Protein AF-A0AAE0YMW2-F1 (afdb_monomer)

Organism: NCBI:txid231223

Secondary structure (DSSP, 8-state):
-EEEEEETTEEEEEEEE--TT--TTTS--GGGEEEETTTTHHHHTGGGBPPP-SS-EEETTEEEEEEEEB--S-TTS-EEEEEEE-SSPPHHHHTT-B-GGGSSSSSEEEE-SSSS-EE-BTT-SSPBPEEESEEEEE----

Sequence (142 aa):
VYMSWIKDNSEGAYIVFDGAGTDRDSWFSVARILDSTWSPSIVNDAGSLEPPSAYGLCDHNGCRRFDLYGLHSYCSEEWFYSFTMDVHPSWCFDMGYWEPNFVHNFPTFFYSTTNGRTAIGTARIYPLAGKADVLAIWVKFD

Structure (mmCIF, N/CA/C/O backbone):
data_AF-A0AAE0YMW2-F1
#
_entry.id   AF-A0AAE0YMW2-F1
#
loop_
_atom_site.group_PDB
_atom_site.id
_atom_site.type_symbol
_atom_site.label_atom_id
_atom_site.label_alt_id
_atom_site.label_comp_id
_atom_site.label_asym_id
_atom_site.label_entity_id
_atom_site.label_seq_id
_atom_site.pdbx_PDB_ins_code
_atom_site.Cartn_x
_atom_site.Cartn_y
_atom_site.Cartn_z
_atom_site.occupancy
_atom_site.B_iso_or_equiv
_atom_site.auth_seq_id
_atom_site.auth_comp_id
_atom_site.auth_asym_id
_atom_site.auth_atom_id
_atom_site.pdbx_PDB_model_num
ATOM 1 N N . VAL A 1 1 ? -8.211 -1.414 13.881 1.00 93.81 1 VAL A N 1
ATOM 2 C CA . VAL A 1 1 ? -8.260 -2.307 12.699 1.00 93.81 1 VAL A CA 1
ATOM 3 C C . VAL A 1 1 ? -6.841 -2.665 12.317 1.00 93.81 1 VAL A C 1
ATOM 5 O O . VAL A 1 1 ? -6.019 -1.765 12.235 1.00 93.81 1 VAL A O 1
ATOM 8 N N . TYR A 1 2 ? -6.540 -3.949 12.156 1.00 96.06 2 TYR A N 1
ATOM 9 C CA . TYR A 1 2 ? -5.206 -4.431 11.799 1.00 96.06 2 TYR A CA 1
ATOM 10 C C . TYR A 1 2 ? -5.231 -4.950 10.365 1.00 96.06 2 TYR A C 1
ATOM 12 O O . TYR A 1 2 ? -6.088 -5.770 10.043 1.00 96.06 2 TYR A O 1
ATOM 20 N N . MET A 1 3 ? -4.324 -4.478 9.519 1.00 95.44 3 MET A N 1
ATOM 21 C CA . MET A 1 3 ? -4.188 -4.910 8.130 1.00 95.44 3 MET A CA 1
ATOM 22 C C . MET A 1 3 ? -2.791 -5.485 7.908 1.00 95.44 3 MET A C 1
ATOM 24 O O . MET A 1 3 ? -1.820 -4.858 8.319 1.00 95.44 3 MET A O 1
ATOM 28 N N . SER A 1 4 ? -2.695 -6.656 7.276 1.00 97.50 4 SER A N 1
ATOM 29 C CA . SER A 1 4 ? -1.438 -7.394 7.091 1.00 97.50 4 SER A CA 1
ATOM 30 C C . SER A 1 4 ? -1.289 -7.959 5.690 1.00 97.50 4 SER A C 1
ATOM 32 O O . SER A 1 4 ? -2.235 -8.523 5.136 1.00 97.50 4 SER A O 1
ATOM 34 N N . TRP A 1 5 ? -0.070 -7.867 5.170 1.00 97.56 5 TRP A N 1
ATOM 35 C CA . TRP A 1 5 ? 0.374 -8.496 3.935 1.00 97.56 5 TRP A CA 1
ATOM 36 C C . TRP A 1 5 ? 1.252 -9.688 4.283 1.00 97.56 5 TRP A C 1
ATOM 38 O O . TRP A 1 5 ? 2.347 -9.530 4.823 1.00 97.56 5 TRP A O 1
ATOM 48 N N . ILE A 1 6 ? 0.769 -10.887 3.971 1.00 98.25 6 ILE A N 1
ATOM 49 C CA . ILE A 1 6 ? 1.397 -12.148 4.366 1.00 98.25 6 ILE A CA 1
ATOM 50 C C . ILE A 1 6 ? 2.023 -12.796 3.135 1.00 98.25 6 ILE A C 1
ATOM 52 O O . ILE A 1 6 ? 1.352 -13.014 2.123 1.00 98.25 6 ILE A O 1
ATOM 56 N N . LYS A 1 7 ? 3.308 -13.131 3.239 1.00 96.75 7 LYS A N 1
ATOM 57 C CA . LYS A 1 7 ? 4.079 -13.825 2.211 1.00 96.75 7 LYS A CA 1
ATOM 58 C 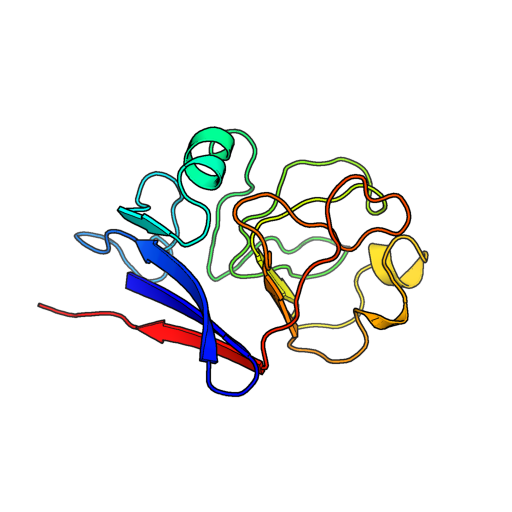C . LYS A 1 7 ? 4.733 -15.062 2.815 1.00 96.75 7 LYS A C 1
ATOM 60 O O . LYS A 1 7 ? 5.381 -14.967 3.853 1.00 96.75 7 LYS A O 1
ATOM 65 N N . ASP A 1 8 ? 4.536 -16.222 2.191 1.00 96.50 8 ASP A N 1
ATOM 66 C CA . ASP A 1 8 ? 5.142 -17.492 2.611 1.00 96.50 8 ASP A CA 1
ATOM 67 C C . ASP A 1 8 ? 4.861 -17.819 4.100 1.00 96.50 8 ASP A C 1
ATOM 69 O O . ASP A 1 8 ? 5.728 -18.274 4.844 1.00 96.50 8 ASP A O 1
ATOM 73 N N . ASN A 1 9 ? 3.616 -17.570 4.535 1.00 96.06 9 ASN A N 1
ATOM 74 C CA . ASN A 1 9 ? 3.117 -17.711 5.916 1.00 96.06 9 ASN A CA 1
ATOM 75 C C . ASN A 1 9 ? 3.781 -16.802 6.967 1.00 96.06 9 ASN A C 1
ATOM 77 O O . ASN A 1 9 ? 3.580 -17.011 8.163 1.00 96.06 9 ASN A O 1
ATOM 81 N N . SER A 1 10 ? 4.531 -15.785 6.545 1.00 97.25 10 SER A N 1
ATOM 82 C CA . SER A 1 10 ? 5.068 -14.746 7.420 1.00 97.25 10 SER A CA 1
ATOM 83 C C . SER A 1 10 ? 4.428 -13.403 7.101 1.00 97.25 10 SER A C 1
ATOM 85 O O . SER A 1 10 ? 4.225 -13.056 5.937 1.00 97.25 10 SER A O 1
ATOM 87 N N . GLU A 1 11 ? 4.136 -12.614 8.130 1.00 97.81 11 GLU A N 1
ATOM 88 C CA . GLU A 1 11 ? 3.773 -11.213 7.943 1.00 97.81 11 GLU A CA 1
ATOM 89 C C . GLU A 1 11 ? 4.970 -10.451 7.361 1.00 97.81 11 GLU A C 1
ATOM 91 O O . GLU A 1 11 ? 6.059 -10.455 7.934 1.00 97.81 11 GLU A O 1
ATOM 96 N N . GLY A 1 12 ? 4.775 -9.855 6.185 1.00 97.12 12 GLY A N 1
ATOM 97 C CA . GLY A 1 12 ? 5.777 -9.054 5.487 1.00 97.12 12 GLY A CA 1
ATOM 98 C C . GLY A 1 12 ? 5.624 -7.556 5.742 1.00 97.12 12 GLY A C 1
ATOM 99 O O . GLY A 1 12 ? 6.623 -6.842 5.756 1.00 97.12 12 GLY A O 1
ATOM 100 N N . ALA A 1 13 ? 4.393 -7.086 5.946 1.00 97.81 13 ALA A N 1
ATOM 101 C CA . ALA A 1 13 ? 4.094 -5.721 6.361 1.00 97.81 13 ALA A CA 1
ATOM 102 C C . ALA A 1 13 ? 2.736 -5.646 7.063 1.00 97.81 13 ALA A C 1
ATOM 104 O O . ALA A 1 13 ? 1.858 -6.475 6.814 1.00 97.81 13 ALA A O 1
ATOM 105 N N . TYR A 1 14 ? 2.552 -4.619 7.889 1.00 97.44 14 TYR A N 1
ATOM 106 C CA . TYR A 1 14 ? 1.302 -4.353 8.587 1.00 97.44 14 TYR A CA 1
ATOM 107 C C . TYR A 1 14 ? 1.019 -2.861 8.765 1.00 97.44 14 TYR A C 1
ATOM 109 O O . TYR A 1 14 ? 1.928 -2.024 8.763 1.00 97.44 14 TYR A O 1
ATOM 117 N N . ILE A 1 15 ? -0.259 -2.554 9.001 1.00 96.00 15 ILE A N 1
ATOM 118 C CA . ILE A 1 15 ? -0.730 -1.279 9.543 1.00 96.00 15 ILE A CA 1
ATOM 119 C C . ILE A 1 15 ? -1.794 -1.524 10.608 1.00 96.00 15 ILE A C 1
ATOM 121 O O . ILE A 1 15 ? -2.726 -2.309 10.424 1.00 96.00 15 ILE A O 1
ATOM 125 N N . VAL A 1 16 ? -1.687 -0.775 11.700 1.00 96.00 16 VAL A N 1
ATOM 126 C CA . VAL A 1 16 ? -2.712 -0.648 12.726 1.00 96.00 16 VAL A CA 1
ATOM 127 C C . VAL A 1 16 ? -3.375 0.713 12.591 1.00 96.00 16 VAL A C 1
ATOM 129 O O . VAL A 1 16 ? -2.735 1.746 12.765 1.00 96.00 16 VAL A O 1
ATOM 132 N N . PHE A 1 17 ? -4.675 0.712 12.331 1.00 94.06 17 PHE A N 1
ATOM 133 C CA . PHE A 1 17 ? -5.515 1.900 12.383 1.00 94.06 17 PHE A CA 1
ATOM 134 C C . PHE A 1 17 ? -6.288 1.934 13.701 1.00 94.06 17 PHE A C 1
ATOM 136 O O . PHE A 1 17 ? -6.797 0.902 14.158 1.00 94.06 17 PHE A O 1
ATOM 143 N N . ASP A 1 18 ? -6.456 3.118 14.279 1.00 94.38 18 ASP A N 1
ATOM 144 C CA . ASP A 1 18 ? -7.520 3.363 15.241 1.00 94.38 18 ASP A CA 1
ATOM 145 C C . ASP A 1 18 ? -8.850 3.066 14.537 1.00 94.38 18 ASP A C 1
ATOM 147 O O . ASP A 1 18 ? -9.069 3.501 13.414 1.00 94.38 18 ASP A O 1
ATOM 151 N N . GLY A 1 19 ? -9.711 2.252 15.139 1.00 92.12 19 GLY A N 1
ATOM 152 C CA . GLY A 1 19 ? -11.018 1.871 14.591 1.00 92.12 19 GLY A CA 1
ATOM 153 C C . GLY A 1 19 ? -12.192 2.438 15.386 1.00 92.12 19 GLY A C 1
ATOM 154 O O . GLY A 1 19 ? -13.338 2.189 15.031 1.00 92.12 19 GLY A O 1
ATOM 155 N N . ALA A 1 20 ? -11.933 3.165 16.477 1.00 92.44 20 ALA A N 1
ATOM 156 C CA . ALA A 1 20 ? -12.992 3.652 17.349 1.00 92.44 20 ALA A CA 1
ATOM 157 C C . ALA A 1 20 ? -13.851 4.699 16.625 1.00 92.44 20 ALA A C 1
ATOM 159 O O . ALA A 1 20 ? -13.319 5.595 15.973 1.00 92.44 20 ALA A O 1
ATOM 160 N N . GLY A 1 21 ? -15.177 4.584 16.723 1.00 90.88 21 GLY A N 1
ATOM 161 C CA . GLY A 1 21 ? -16.102 5.545 16.112 1.00 90.88 21 GLY A CA 1
ATOM 162 C C . GLY A 1 21 ? -16.093 5.574 14.578 1.00 90.88 21 GLY A C 1
ATOM 163 O O . GLY A 1 21 ? -16.567 6.552 14.007 1.00 90.88 21 GLY A O 1
ATOM 164 N N . THR A 1 22 ? -15.562 4.542 13.916 1.00 90.81 22 THR A N 1
ATOM 165 C CA . THR A 1 22 ? -15.580 4.412 12.452 1.00 90.81 22 THR A CA 1
ATOM 166 C C . THR A 1 22 ? -16.261 3.142 11.978 1.00 90.81 22 THR A C 1
ATOM 168 O O . THR A 1 22 ? -16.595 2.242 12.749 1.00 90.81 22 THR A O 1
ATOM 171 N N . ASP A 1 23 ? -16.484 3.092 10.674 1.00 88.75 23 ASP A N 1
ATOM 172 C CA . ASP A 1 23 ? -17.103 1.993 9.954 1.00 88.75 23 ASP A CA 1
ATOM 173 C C . ASP A 1 23 ? -16.164 1.455 8.869 1.00 88.75 23 ASP A C 1
ATOM 175 O O . ASP A 1 23 ? -15.057 1.950 8.656 1.00 88.75 23 ASP A O 1
ATOM 179 N N . ARG A 1 24 ? -16.632 0.433 8.153 1.00 86.06 24 ARG A N 1
ATOM 180 C CA . ARG A 1 24 ? -15.866 -0.219 7.085 1.00 86.06 24 ARG A CA 1
ATOM 181 C C . ARG A 1 24 ? -15.375 0.722 5.983 1.00 86.06 24 ARG A C 1
ATOM 183 O O . ARG A 1 24 ? -14.404 0.390 5.308 1.00 86.06 24 ARG A O 1
ATOM 190 N N . ASP A 1 25 ? -16.045 1.857 5.807 1.00 85.75 25 ASP A N 1
ATOM 191 C CA . ASP A 1 25 ? -15.755 2.827 4.758 1.00 85.75 25 ASP A CA 1
ATOM 192 C C . ASP A 1 25 ? -14.747 3.887 5.250 1.00 85.75 25 ASP A C 1
ATOM 194 O O . ASP A 1 25 ? -14.091 4.536 4.439 1.00 85.75 25 ASP A O 1
ATOM 198 N N . SER A 1 26 ? -14.566 4.019 6.571 1.00 87.19 26 SER A N 1
ATOM 199 C CA . SER A 1 26 ? -13.705 5.012 7.235 1.00 87.19 26 SER A CA 1
ATOM 200 C C . SER A 1 26 ? -12.594 4.417 8.117 1.00 87.19 26 SER A C 1
ATOM 202 O O . SER A 1 26 ? -11.836 5.155 8.756 1.00 87.19 26 SER A O 1
ATOM 204 N N . TRP A 1 27 ? -12.454 3.086 8.152 1.00 88.19 27 TRP A N 1
ATOM 205 C CA . TRP A 1 27 ? -11.373 2.401 8.873 1.00 88.19 27 TRP A CA 1
ATOM 206 C C . TRP A 1 27 ? -9.982 2.775 8.368 1.00 88.19 27 TRP A C 1
ATOM 208 O O . TRP A 1 27 ? -9.059 2.920 9.170 1.00 88.19 27 TRP A O 1
ATOM 218 N N . PHE A 1 28 ? -9.823 2.911 7.054 1.00 88.19 28 PHE A N 1
ATOM 219 C CA . PHE A 1 28 ? -8.534 3.163 6.428 1.00 88.19 28 PHE A CA 1
ATOM 220 C C . PHE A 1 28 ? -8.349 4.670 6.294 1.00 88.19 28 PHE A C 1
ATOM 222 O O . PHE A 1 28 ? -8.953 5.323 5.457 1.00 88.19 28 PHE A O 1
ATOM 229 N N . SER A 1 29 ? -7.544 5.254 7.173 1.00 88.25 29 SER A N 1
ATOM 230 C CA . SER A 1 29 ? -7.229 6.677 7.125 1.00 88.25 29 SER A CA 1
ATOM 231 C C . SER A 1 29 ? -5.815 6.878 7.627 1.00 88.25 29 SER A C 1
ATOM 233 O O . SER A 1 29 ? -5.480 6.427 8.723 1.00 88.25 29 SER A O 1
ATOM 235 N N . VAL A 1 30 ? -4.985 7.576 6.849 1.00 88.44 30 VAL A N 1
ATOM 236 C CA . VAL A 1 30 ? -3.588 7.839 7.229 1.00 88.44 30 VAL A CA 1
ATOM 237 C C . VAL A 1 30 ? -3.514 8.613 8.550 1.00 88.44 30 VAL A C 1
ATOM 239 O O . VAL A 1 30 ? -2.678 8.316 9.397 1.00 88.44 30 VAL A O 1
ATOM 242 N N . ALA A 1 31 ? -4.463 9.526 8.787 1.00 89.38 31 ALA A N 1
ATOM 243 C CA . ALA A 1 31 ? -4.578 10.284 10.035 1.00 89.38 31 ALA A CA 1
ATOM 244 C C . ALA A 1 31 ? -4.914 9.418 11.264 1.00 89.38 31 ALA A C 1
ATOM 246 O O . ALA A 1 31 ? -4.828 9.893 12.394 1.00 89.38 31 ALA A O 1
ATOM 24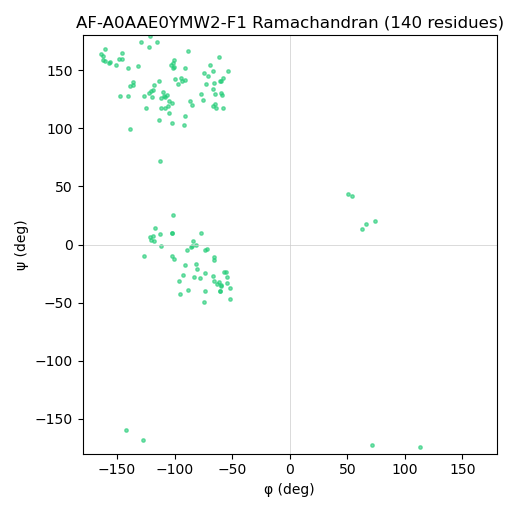7 N N . ARG A 1 32 ? -5.327 8.165 11.051 1.00 91.50 32 ARG A N 1
ATOM 248 C CA . ARG A 1 32 ? -5.718 7.220 12.101 1.00 91.50 32 ARG A CA 1
ATOM 249 C C . ARG A 1 32 ? -4.741 6.055 12.225 1.00 91.50 32 ARG A C 1
ATOM 251 O O . ARG A 1 32 ? -5.042 5.104 12.938 1.00 91.50 32 ARG A O 1
ATOM 258 N N . ILE A 1 33 ? -3.591 6.103 11.553 1.00 93.00 33 ILE A N 1
ATOM 259 C CA . ILE A 1 33 ? -2.530 5.109 11.737 1.00 93.00 33 ILE A CA 1
ATOM 260 C C . ILE A 1 33 ? -1.965 5.254 13.152 1.00 93.00 33 ILE A C 1
ATOM 262 O O . ILE A 1 33 ? -1.447 6.303 13.525 1.00 93.00 33 ILE A O 1
ATOM 266 N N . LEU A 1 34 ? -2.076 4.182 13.932 1.00 95.00 34 LEU A N 1
ATOM 267 C CA . LEU A 1 34 ? -1.465 4.045 15.251 1.00 95.00 34 LEU A CA 1
ATOM 268 C C . LEU A 1 34 ? -0.050 3.480 15.146 1.00 95.00 34 LEU A C 1
ATOM 270 O O . LEU A 1 34 ? 0.836 3.910 15.878 1.00 95.00 34 LEU A O 1
ATOM 274 N N . ASP A 1 35 ? 0.151 2.515 14.246 1.00 96.25 35 ASP A N 1
ATOM 275 C CA . ASP A 1 35 ? 1.446 1.887 14.002 1.00 96.25 35 ASP A CA 1
ATOM 276 C C . ASP A 1 35 ? 1.512 1.274 12.595 1.00 96.25 35 ASP A C 1
ATOM 278 O O . ASP A 1 35 ? 0.482 0.958 11.998 1.00 96.25 35 ASP A O 1
ATOM 282 N N . SER A 1 36 ? 2.717 1.103 12.054 1.00 96.25 36 SER A N 1
ATOM 283 C CA . SER A 1 36 ? 2.939 0.414 10.783 1.00 96.25 36 SER A CA 1
ATOM 284 C C . SER A 1 36 ? 4.390 -0.015 10.600 1.00 96.25 36 SER A C 1
ATOM 286 O O . SER A 1 36 ? 5.307 0.624 11.116 1.00 96.25 36 SER A O 1
ATOM 288 N N . THR A 1 37 ? 4.612 -1.003 9.731 1.00 97.31 37 THR A N 1
ATOM 289 C CA . THR A 1 37 ? 5.957 -1.360 9.234 1.00 97.31 37 THR A CA 1
ATOM 290 C C . THR A 1 37 ? 6.678 -0.181 8.561 1.00 97.31 37 THR A C 1
ATOM 292 O O . THR A 1 37 ? 7.906 -0.152 8.489 1.00 97.31 37 THR A O 1
ATOM 295 N N . TRP A 1 38 ? 5.922 0.805 8.076 1.00 96.62 38 TRP A N 1
ATOM 296 C CA . TRP A 1 38 ? 6.409 1.948 7.306 1.00 96.62 38 TRP A CA 1
ATOM 297 C C . TRP A 1 38 ? 6.508 3.241 8.117 1.00 96.62 38 TRP A C 1
ATOM 299 O O . TRP A 1 38 ? 6.720 4.317 7.554 1.00 96.62 38 TRP A O 1
ATOM 309 N N . SER A 1 39 ? 6.351 3.167 9.438 1.00 94.69 39 SER A N 1
ATOM 310 C CA . SER A 1 39 ? 6.502 4.318 10.320 1.00 94.69 39 SER A CA 1
ATOM 311 C C . SER A 1 39 ? 7.986 4.705 10.451 1.00 94.69 39 SER A C 1
ATOM 313 O O . SER A 1 39 ? 8.837 3.826 10.598 1.00 94.69 39 SER A O 1
ATOM 315 N N . PRO A 1 40 ? 8.335 6.008 10.431 1.00 92.94 40 PRO A N 1
ATOM 316 C CA . PRO A 1 40 ? 7.445 7.174 10.353 1.00 92.94 40 PRO A CA 1
ATOM 317 C C . PRO A 1 40 ? 7.118 7.630 8.918 1.00 92.94 40 PRO A C 1
ATOM 319 O O . PRO A 1 40 ? 6.332 8.560 8.745 1.00 92.94 40 PRO A O 1
ATOM 322 N N . SER A 1 41 ? 7.726 7.023 7.896 1.00 94.38 41 SER A N 1
ATOM 323 C CA . SER A 1 41 ? 7.660 7.455 6.492 1.00 94.38 41 SER A CA 1
ATOM 324 C C . SER A 1 41 ? 6.225 7.650 5.994 1.00 94.38 41 SER A C 1
ATOM 326 O O . SER A 1 41 ? 5.906 8.703 5.448 1.00 94.38 41 SER A O 1
ATOM 328 N N . ILE A 1 42 ? 5.336 6.688 6.258 1.00 93.06 42 ILE A N 1
ATOM 329 C CA . ILE A 1 42 ? 3.936 6.754 5.812 1.00 93.06 42 ILE A CA 1
ATOM 330 C C . ILE A 1 42 ? 3.160 7.929 6.423 1.00 93.06 42 ILE A C 1
ATOM 332 O O . ILE A 1 42 ? 2.313 8.525 5.764 1.00 93.06 42 ILE A O 1
ATOM 336 N N . VAL A 1 43 ? 3.476 8.298 7.668 1.00 91.00 43 VAL A N 1
ATOM 337 C CA . VAL A 1 43 ? 2.846 9.431 8.360 1.00 91.00 43 VAL A CA 1
ATOM 338 C C . VAL A 1 43 ? 3.361 10.749 7.786 1.00 91.00 43 VAL A C 1
ATOM 340 O O . VAL A 1 43 ? 2.581 11.670 7.558 1.00 91.00 43 VAL A O 1
ATOM 343 N N . ASN A 1 44 ? 4.659 10.829 7.490 1.00 92.38 44 ASN A N 1
ATOM 344 C CA . ASN A 1 44 ? 5.259 12.012 6.868 1.00 92.38 44 ASN A CA 1
ATOM 345 C C . ASN A 1 44 ? 4.737 12.242 5.443 1.00 92.38 44 ASN A C 1
ATOM 347 O O . ASN A 1 44 ? 4.610 13.383 5.003 1.00 92.38 44 ASN A O 1
ATOM 351 N N . ASP A 1 45 ? 4.394 11.161 4.746 1.00 92.19 45 ASP A N 1
ATOM 352 C CA . ASP A 1 45 ? 3.876 11.193 3.383 1.00 92.19 45 ASP A CA 1
ATOM 353 C C . ASP A 1 45 ? 2.361 11.420 3.308 1.00 92.19 45 ASP A C 1
ATOM 355 O O . ASP A 1 45 ? 1.831 11.523 2.204 1.00 92.19 45 ASP A O 1
ATOM 359 N N . ALA A 1 46 ? 1.658 11.545 4.440 1.00 87.44 46 ALA A N 1
ATOM 360 C CA . ALA A 1 46 ? 0.195 11.572 4.500 1.00 87.44 46 ALA A CA 1
ATOM 361 C C . ALA A 1 46 ? -0.470 12.590 3.560 1.00 87.44 46 ALA A C 1
ATOM 363 O O . ALA A 1 46 ? -1.507 12.294 2.977 1.00 87.44 46 ALA A O 1
ATOM 364 N N . GLY A 1 47 ? 0.129 13.772 3.373 1.00 86.06 47 GLY A N 1
ATOM 365 C CA . GLY A 1 47 ? -0.391 14.802 2.461 1.00 86.06 47 GLY A CA 1
ATOM 366 C C . GLY A 1 47 ? -0.194 14.504 0.968 1.00 86.06 47 GLY A C 1
ATOM 367 O O . GLY A 1 47 ? -0.643 15.277 0.130 1.00 86.06 47 GLY A O 1
ATOM 368 N N . SER A 1 48 ? 0.506 13.419 0.641 1.00 87.19 48 SER A N 1
ATOM 369 C CA . SER A 1 48 ? 0.849 12.985 -0.717 1.00 87.19 48 SER A CA 1
ATOM 370 C C . SER A 1 48 ? 0.334 11.586 -1.054 1.00 87.19 48 SER A C 1
ATOM 372 O O . SER A 1 48 ? 0.685 11.056 -2.107 1.00 87.19 48 SER A O 1
ATOM 374 N N . LEU A 1 49 ? -0.458 10.985 -0.164 1.00 87.81 49 LEU A N 1
ATOM 375 C CA . LEU A 1 49 ? -1.112 9.706 -0.396 1.00 87.81 49 LEU A CA 1
ATOM 376 C C . LEU A 1 49 ? -2.547 9.942 -0.864 1.00 87.81 49 LEU A C 1
ATOM 378 O O . LEU A 1 49 ? -3.255 10.784 -0.308 1.00 87.81 49 LEU A O 1
ATOM 382 N N . GLU A 1 50 ? -2.972 9.167 -1.854 1.00 82.19 50 GLU A N 1
ATOM 383 C CA . GLU A 1 50 ? -4.383 8.983 -2.160 1.00 82.19 50 GLU A CA 1
ATOM 384 C C . GLU A 1 50 ? -5.105 8.433 -0.914 1.00 82.19 50 GLU A C 1
ATOM 386 O O . GLU A 1 50 ? -4.506 7.673 -0.138 1.00 82.19 50 GLU A O 1
ATOM 391 N N . PRO A 1 51 ? -6.360 8.845 -0.654 1.00 69.88 51 PRO A N 1
ATOM 392 C CA . PRO A 1 51 ? -7.079 8.421 0.537 1.00 69.88 51 PRO A CA 1
ATOM 393 C C . PRO A 1 51 ? -7.308 6.904 0.511 1.00 69.88 51 PRO A C 1
ATOM 395 O O . PRO A 1 51 ? -8.049 6.423 -0.348 1.00 69.88 51 PRO A O 1
ATOM 398 N N . PRO A 1 52 ? -6.760 6.145 1.476 1.00 74.38 52 PRO A N 1
ATOM 399 C CA . PRO A 1 52 ? -6.944 4.706 1.482 1.00 74.38 52 PRO A CA 1
ATOM 400 C C . PRO A 1 52 ? -8.419 4.377 1.690 1.00 74.38 52 PRO A C 1
ATOM 402 O O . PRO A 1 52 ? -9.047 4.868 2.625 1.00 74.38 52 PRO A O 1
ATOM 405 N N . SER A 1 53 ? -8.991 3.518 0.849 1.00 81.19 53 SER A N 1
ATOM 406 C CA . SER A 1 53 ? -10.353 3.028 1.078 1.00 81.19 53 SER A CA 1
ATOM 407 C C . SER A 1 53 ? -10.563 1.601 0.577 1.00 81.19 53 SER A C 1
ATOM 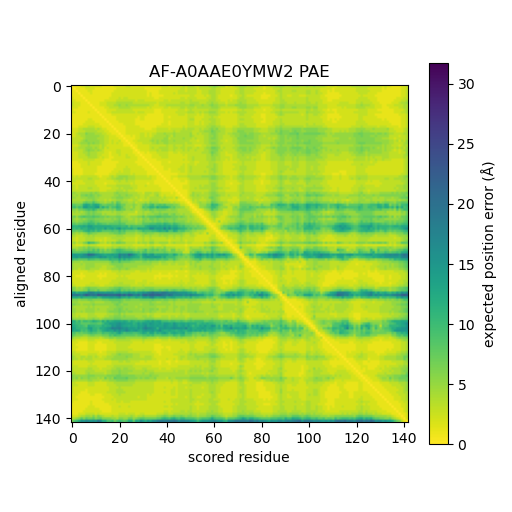409 O O . SER A 1 53 ? -9.836 1.092 -0.278 1.00 81.19 53 SER A O 1
ATOM 411 N N . ALA A 1 54 ? -11.597 0.941 1.105 1.00 82.75 54 ALA A N 1
ATOM 412 C CA . ALA A 1 54 ? -12.008 -0.380 0.629 1.00 82.75 54 ALA A CA 1
ATOM 413 C C . ALA A 1 54 ? -12.551 -0.345 -0.813 1.00 82.75 54 ALA A C 1
ATOM 415 O O . ALA A 1 54 ? -12.471 -1.347 -1.529 1.00 82.75 54 ALA A O 1
ATOM 416 N N . TYR A 1 55 ? -13.100 0.799 -1.236 1.00 82.62 55 TYR A N 1
ATOM 417 C CA . TYR A 1 55 ? -13.541 1.025 -2.615 1.00 82.62 55 TYR A CA 1
ATOM 418 C C . TYR A 1 55 ? -12.364 1.314 -3.547 1.00 82.62 55 TYR A C 1
ATOM 420 O O . TYR A 1 55 ? -12.416 0.942 -4.717 1.00 82.62 55 TYR A O 1
ATOM 428 N N . GLY A 1 56 ? -11.293 1.894 -3.007 1.00 80.75 56 GLY A N 1
ATOM 429 C CA . GLY A 1 56 ? -10.097 2.249 -3.747 1.00 80.75 56 GLY A CA 1
ATOM 430 C C . GLY A 1 56 ? -10.279 3.424 -4.700 1.00 80.75 56 GLY A C 1
ATOM 431 O O . GLY A 1 56 ? -11.331 4.066 -4.753 1.00 80.75 56 GLY A O 1
ATOM 432 N N . LEU A 1 57 ? -9.244 3.652 -5.500 1.00 78.88 57 LEU A N 1
ATOM 433 C CA . LEU A 1 57 ? -9.278 4.516 -6.670 1.00 78.88 57 LEU A CA 1
ATOM 434 C C . LEU A 1 57 ? -9.646 3.672 -7.895 1.00 78.88 57 LEU A C 1
ATOM 436 O O . LEU A 1 57 ? -8.860 2.834 -8.340 1.00 78.88 57 LEU A O 1
ATOM 440 N N . CYS A 1 58 ? -10.846 3.890 -8.429 1.00 78.31 58 CYS A N 1
ATOM 441 C CA . CYS A 1 58 ? -11.281 3.319 -9.701 1.00 78.31 58 CYS A CA 1
ATOM 442 C C . CYS A 1 58 ? -11.334 4.418 -10.760 1.00 78.31 58 CYS A C 1
ATOM 444 O O . CYS A 1 58 ? -12.137 5.347 -10.657 1.00 78.31 58 CYS A O 1
ATOM 446 N N . ASP A 1 59 ? -10.515 4.291 -11.794 1.00 75.62 59 ASP A N 1
ATOM 447 C CA . ASP A 1 59 ? -10.528 5.169 -12.956 1.00 75.62 59 ASP A CA 1
ATOM 448 C C . ASP A 1 59 ? -10.621 4.348 -14.256 1.00 75.62 59 ASP A C 1
ATOM 450 O O . ASP A 1 59 ? -10.913 3.149 -14.257 1.00 75.62 59 ASP A O 1
ATOM 454 N N . HIS A 1 60 ? -10.405 5.004 -15.398 1.00 67.88 60 HIS A N 1
ATOM 455 C CA . HIS A 1 60 ? -10.381 4.333 -16.700 1.00 67.88 60 HIS A CA 1
ATOM 456 C C . HIS A 1 60 ? -9.202 3.352 -16.858 1.00 67.88 60 HIS A C 1
ATOM 458 O O . HIS A 1 60 ? -9.196 2.571 -17.805 1.00 67.88 60 HIS A O 1
ATOM 464 N N . ASN A 1 61 ? -8.237 3.375 -15.936 1.00 68.31 61 ASN A N 1
ATOM 465 C CA . ASN A 1 61 ? -7.041 2.542 -15.899 1.00 68.31 61 ASN A CA 1
ATOM 466 C C . ASN A 1 61 ? -7.164 1.392 -14.884 1.00 68.31 61 ASN A C 1
ATOM 468 O O . ASN A 1 61 ? -6.171 0.719 -14.621 1.00 68.31 61 ASN A O 1
ATOM 472 N N . GLY A 1 62 ? -8.350 1.145 -14.321 1.00 75.69 62 GLY A N 1
ATOM 473 C CA . GLY A 1 62 ? -8.627 0.023 -13.423 1.00 75.69 62 GLY A CA 1
ATOM 474 C C . GLY A 1 62 ? -8.944 0.451 -11.991 1.00 75.69 62 GLY A C 1
ATOM 475 O O . GLY A 1 62 ? -9.093 1.630 -11.689 1.00 75.69 62 GLY A O 1
ATOM 476 N N . CYS A 1 63 ? -9.081 -0.534 -11.103 1.00 80.81 63 CYS A N 1
ATOM 477 C CA . CYS A 1 63 ? -9.361 -0.308 -9.685 1.00 80.81 63 CYS A CA 1
ATOM 478 C C . CYS A 1 63 ? -8.158 -0.703 -8.825 1.00 80.81 63 CYS A C 1
ATOM 480 O O . CYS A 1 63 ? -7.670 -1.834 -8.894 1.00 80.81 63 CYS A O 1
ATOM 482 N N . ARG A 1 64 ? -7.703 0.232 -7.990 1.00 85.50 64 ARG A N 1
ATOM 483 C CA . ARG A 1 64 ? -6.637 0.052 -6.999 1.00 85.50 64 ARG A CA 1
ATOM 484 C C . ARG A 1 64 ? -7.262 0.186 -5.612 1.00 85.50 64 ARG A C 1
ATOM 486 O O . ARG A 1 64 ? -7.644 1.283 -5.231 1.00 85.50 64 ARG A O 1
ATOM 493 N N . ARG A 1 65 ? -7.414 -0.918 -4.875 1.00 88.44 65 ARG A N 1
ATOM 494 C CA . ARG A 1 65 ? -8.100 -0.958 -3.564 1.00 88.44 65 ARG A CA 1
ATOM 495 C C . ARG A 1 65 ? -7.127 -0.998 -2.396 1.00 88.44 65 ARG A C 1
ATOM 497 O O . ARG A 1 65 ? -6.018 -1.507 -2.552 1.00 88.44 65 ARG A O 1
ATOM 504 N N . PHE A 1 66 ? -7.571 -0.555 -1.216 1.00 89.06 66 PHE A N 1
ATOM 505 C CA . PHE A 1 66 ? -6.737 -0.484 -0.006 1.00 89.06 66 PHE A CA 1
ATOM 506 C C . PHE A 1 66 ? -5.412 0.242 -0.287 1.00 89.06 66 PHE A C 1
ATOM 508 O O . PHE A 1 66 ? -4.323 -0.228 0.052 1.00 89.06 66 PHE A O 1
ATOM 515 N N . ASP A 1 67 ? -5.521 1.341 -1.020 1.00 88.31 67 ASP A N 1
ATOM 516 C CA . ASP A 1 67 ? -4.424 2.041 -1.653 1.00 88.31 67 ASP A CA 1
ATOM 517 C C . ASP A 1 67 ? -3.759 3.014 -0.678 1.00 88.31 67 ASP A C 1
ATOM 519 O O . ASP A 1 67 ? -4.362 3.928 -0.139 1.00 88.31 67 ASP A O 1
ATOM 523 N N . LEU A 1 68 ? -2.474 2.797 -0.431 1.00 91.25 68 LEU A N 1
ATOM 524 C CA . LEU A 1 68 ? -1.596 3.739 0.254 1.00 91.25 68 LEU A CA 1
ATOM 525 C C . LEU A 1 68 ? -0.593 4.197 -0.775 1.00 91.25 68 LEU A C 1
ATOM 527 O O . LEU A 1 68 ? 0.555 3.750 -0.827 1.00 91.25 68 LEU A O 1
ATOM 531 N N . TYR A 1 69 ? -1.118 5.000 -1.678 1.00 87.44 69 TYR A N 1
ATOM 532 C CA . TYR A 1 69 ? -0.600 5.145 -3.014 1.00 87.44 69 TYR A CA 1
ATOM 533 C C . TYR A 1 69 ? -0.253 6.607 -3.250 1.00 87.44 69 TYR A C 1
ATOM 535 O O . TYR A 1 69 ? -1.026 7.486 -2.895 1.00 87.44 69 TYR A O 1
ATOM 543 N N . GLY A 1 70 ? 0.945 6.887 -3.748 1.00 84.94 70 GLY A N 1
ATOM 544 C CA . GLY A 1 70 ? 1.417 8.259 -3.878 1.00 84.94 70 GLY A CA 1
ATOM 545 C C . GLY A 1 70 ? 0.745 8.999 -5.028 1.00 84.94 70 GLY A C 1
ATOM 546 O O . GLY A 1 70 ? 0.496 8.401 -6.070 1.00 84.94 70 GLY A O 1
ATOM 547 N N . LEU A 1 71 ? 0.545 10.311 -4.891 1.00 74.12 71 LEU A N 1
ATOM 548 C CA . LEU A 1 71 ? 0.146 11.180 -6.004 1.00 74.12 71 LEU A CA 1
ATOM 549 C C . LEU A 1 71 ? 1.199 11.128 -7.125 1.00 74.12 71 LEU A C 1
ATOM 551 O O . LEU A 1 71 ? 2.392 11.320 -6.865 1.0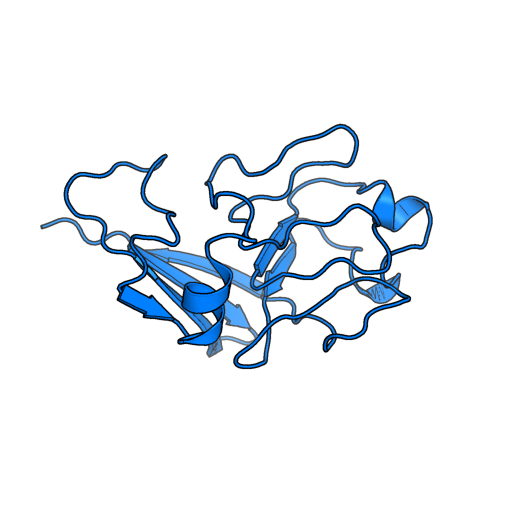0 74.12 71 LEU A O 1
ATOM 555 N N . HIS A 1 72 ? 0.780 10.920 -8.374 1.00 69.25 72 HIS A N 1
ATOM 556 C CA . HIS A 1 72 ? 1.651 11.082 -9.545 1.00 69.25 72 HIS A CA 1
ATOM 557 C C . HIS A 1 72 ? 0.876 11.218 -10.852 1.00 69.25 72 HIS A C 1
ATOM 559 O O . HIS A 1 72 ? -0.287 10.844 -10.966 1.00 69.25 72 HIS A O 1
ATOM 565 N N . SER A 1 73 ? 1.585 11.722 -11.861 1.00 69.75 73 SER A N 1
ATOM 566 C CA . SER A 1 73 ? 1.046 11.971 -13.198 1.00 69.75 73 SER A CA 1
ATOM 567 C C . SER A 1 73 ? 1.436 10.911 -14.234 1.00 69.75 73 SER A C 1
ATOM 569 O O . SER A 1 73 ? 0.906 10.948 -15.340 1.00 69.75 73 SER A O 1
ATOM 571 N N . TYR A 1 74 ? 2.367 9.995 -13.922 1.00 83.12 74 TYR A N 1
ATOM 572 C CA . TYR A 1 74 ? 2.935 9.063 -14.905 1.00 83.12 74 TYR A CA 1
ATOM 573 C C . TYR A 1 74 ? 3.147 7.647 -14.355 1.00 83.12 74 TYR A C 1
ATOM 575 O O . TYR A 1 74 ? 3.862 7.448 -13.374 1.00 83.12 74 TYR A O 1
ATOM 583 N N . CYS A 1 75 ? 2.613 6.660 -15.082 1.00 87.56 75 CYS A N 1
ATOM 584 C CA . CYS A 1 75 ? 2.659 5.227 -14.773 1.00 87.56 75 CYS A CA 1
ATOM 585 C C . CYS A 1 75 ? 4.068 4.638 -14.546 1.00 87.56 75 CYS A C 1
ATOM 587 O O . CYS A 1 75 ? 4.233 3.628 -13.864 1.00 87.56 75 CYS A O 1
ATOM 589 N N . SER A 1 76 ? 5.101 5.215 -15.156 1.00 89.44 76 SER A N 1
ATOM 590 C CA . SER A 1 76 ? 6.465 4.677 -15.095 1.00 89.44 76 SER A CA 1
ATOM 591 C C . SER A 1 76 ? 7.214 5.047 -13.814 1.00 89.44 76 SER A C 1
ATOM 593 O O . SER A 1 76 ? 8.224 4.417 -13.503 1.00 89.44 76 SER A O 1
ATOM 595 N N . GLU A 1 77 ? 6.732 6.053 -13.084 1.00 88.56 77 GLU A N 1
ATOM 596 C CA . GLU A 1 77 ? 7.389 6.648 -11.909 1.00 88.56 77 GLU A CA 1
ATOM 597 C C . GLU A 1 77 ? 6.549 6.506 -10.633 1.00 88.56 77 GLU A C 1
ATOM 599 O O . GLU A 1 77 ? 6.883 7.058 -9.583 1.00 88.56 77 GLU A O 1
ATOM 604 N N . GLU A 1 78 ? 5.449 5.762 -10.720 1.00 87.38 78 GLU A N 1
ATOM 605 C CA . GLU A 1 78 ? 4.507 5.597 -9.625 1.00 87.38 78 GLU A CA 1
ATOM 606 C C . GLU A 1 78 ? 5.168 4.986 -8.394 1.00 87.38 78 GLU A C 1
ATOM 608 O O . GLU A 1 78 ? 5.957 4.035 -8.482 1.00 87.38 78 GLU A O 1
ATOM 613 N N . TRP A 1 79 ? 4.778 5.500 -7.231 1.00 92.50 79 TRP A N 1
ATOM 614 C CA . TRP A 1 79 ? 5.234 5.004 -5.947 1.00 92.50 79 TRP A CA 1
ATOM 615 C C . TRP A 1 79 ? 4.070 4.787 -4.991 1.00 92.50 79 TRP A C 1
ATOM 617 O O . TRP A 1 79 ? 3.024 5.423 -5.099 1.00 92.50 79 TRP A O 1
ATOM 627 N N . PHE A 1 80 ? 4.254 3.870 -4.050 1.00 93.81 80 PHE A N 1
ATOM 628 C CA . PHE A 1 80 ? 3.243 3.494 -3.069 1.00 93.81 80 PHE A CA 1
ATOM 629 C C . PHE A 1 80 ? 3.875 2.804 -1.859 1.00 93.81 80 PHE A C 1
ATOM 631 O O . PHE A 1 80 ? 5.044 2.421 -1.886 1.00 93.81 80 PHE A O 1
ATOM 638 N N . TYR A 1 81 ? 3.092 2.630 -0.799 1.00 95.75 81 TYR A N 1
ATOM 639 C CA . TYR A 1 81 ? 3.368 1.705 0.300 1.00 95.75 81 TYR A CA 1
ATOM 640 C C . TYR A 1 81 ? 2.665 0.373 0.076 1.00 95.75 81 TYR A C 1
ATOM 642 O O . TYR A 1 81 ? 3.275 -0.677 0.238 1.00 95.75 81 TYR A O 1
ATOM 650 N N . SER A 1 82 ? 1.410 0.405 -0.363 1.00 94.50 82 SER A N 1
ATOM 651 C CA . SER A 1 82 ? 0.661 -0.792 -0.731 1.00 94.50 82 SER A CA 1
ATOM 652 C C . SER A 1 82 ? -0.521 -0.452 -1.617 1.00 94.50 82 SER A C 1
ATOM 654 O O . SER A 1 82 ? -1.032 0.662 -1.566 1.00 94.50 82 SER A O 1
ATOM 656 N N . PHE A 1 83 ? -0.999 -1.431 -2.373 1.00 92.50 83 PHE A N 1
ATOM 657 C CA . PHE A 1 83 ? -2.331 -1.411 -2.967 1.00 92.50 83 PHE A CA 1
ATOM 658 C C . PHE A 1 83 ? -2.706 -2.822 -3.420 1.00 92.50 83 PHE A C 1
ATOM 660 O O . PHE A 1 83 ? -1.860 -3.709 -3.551 1.00 92.50 83 PHE A O 1
ATOM 667 N N . THR A 1 84 ? -3.989 -3.028 -3.671 1.00 90.62 84 THR A N 1
ATOM 668 C CA . THR A 1 84 ? -4.525 -4.256 -4.247 1.00 90.62 84 THR A CA 1
ATOM 669 C C . THR A 1 84 ? -5.001 -3.977 -5.657 1.00 90.62 84 THR A C 1
ATOM 671 O O . THR A 1 84 ? -5.765 -3.038 -5.873 1.00 90.62 84 THR A O 1
ATOM 674 N N . MET A 1 85 ? -4.604 -4.823 -6.601 1.00 87.56 85 MET A N 1
ATOM 675 C CA . MET A 1 85 ? -5.284 -4.906 -7.889 1.00 87.56 85 MET A CA 1
ATOM 676 C C . MET A 1 85 ? -6.118 -6.165 -7.926 1.00 87.56 85 MET A C 1
ATOM 678 O O . MET A 1 85 ? -5.576 -7.253 -7.758 1.00 87.56 85 MET A O 1
ATOM 682 N N . ASP A 1 86 ? -7.413 -6.034 -8.173 1.00 85.25 86 ASP A N 1
ATOM 683 C CA . ASP A 1 86 ? -8.345 -7.161 -8.206 1.00 85.25 86 ASP A CA 1
ATOM 684 C C . ASP A 1 86 ? -9.019 -7.372 -9.569 1.00 85.25 86 ASP A C 1
ATOM 686 O O . ASP A 1 86 ? -9.819 -8.294 -9.719 1.00 85.25 86 ASP A O 1
ATOM 690 N N . VAL A 1 87 ? -8.655 -6.575 -10.579 1.00 80.00 87 VAL A N 1
ATOM 691 C CA . VAL A 1 87 ? -9.155 -6.670 -11.959 1.00 80.00 87 VAL A CA 1
ATOM 692 C C . VAL A 1 87 ? -8.037 -6.431 -12.987 1.00 80.00 87 VAL A C 1
ATOM 694 O O . VAL A 1 87 ? -7.079 -5.711 -12.716 1.00 80.00 87 VAL A O 1
ATOM 697 N N . HIS A 1 88 ? -8.176 -7.029 -14.175 1.00 71.81 88 HIS A N 1
ATOM 698 C CA . HIS A 1 88 ? -7.308 -6.838 -15.351 1.00 71.81 88 HIS A CA 1
ATOM 699 C C . HIS A 1 88 ? -7.974 -5.896 -16.380 1.00 71.81 88 HIS A C 1
ATOM 701 O O . HIS A 1 88 ? -9.202 -5.968 -16.485 1.00 71.81 88 HIS A O 1
ATOM 707 N N . PRO A 1 89 ? -7.247 -5.128 -17.222 1.00 66.19 89 PRO A N 1
ATOM 708 C CA . PRO A 1 89 ? -5.860 -4.667 -17.137 1.00 66.19 89 PRO A CA 1
ATOM 709 C C . PRO A 1 89 ? -5.754 -3.210 -16.660 1.00 66.19 89 PRO A C 1
ATOM 711 O O . PRO A 1 89 ? -6.628 -2.379 -16.903 1.00 66.19 89 PRO A O 1
ATOM 714 N N . SER A 1 90 ? -4.624 -2.896 -16.027 1.00 75.06 90 SER A N 1
ATOM 715 C CA . SER A 1 90 ? -4.208 -1.508 -15.857 1.00 75.06 90 SER A CA 1
ATOM 716 C C . SER A 1 90 ? -3.626 -0.992 -17.165 1.00 75.06 90 SER A C 1
ATOM 718 O O . SER A 1 90 ? -2.714 -1.615 -17.707 1.00 75.06 90 SER A O 1
ATOM 720 N N . TRP A 1 91 ? -4.085 0.163 -17.652 1.00 83.44 91 TRP A N 1
ATOM 721 C CA . TRP A 1 91 ? -3.506 0.805 -18.842 1.00 83.44 91 TRP A CA 1
ATOM 722 C C . TRP A 1 91 ? -1.989 1.021 -18.701 1.00 83.44 91 TRP A C 1
ATOM 724 O O . TRP A 1 91 ? -1.239 0.872 -19.665 1.00 83.44 91 TRP A O 1
ATOM 734 N N . CYS A 1 92 ? -1.512 1.279 -17.476 1.00 85.56 92 CYS A N 1
ATOM 735 C CA . CYS A 1 92 ? -0.084 1.377 -17.175 1.00 85.56 92 CYS A CA 1
ATOM 736 C C . CYS A 1 92 ? 0.684 0.088 -17.506 1.00 85.56 92 CYS A C 1
ATOM 738 O O . CYS A 1 92 ? 1.837 0.136 -17.937 1.00 85.56 92 CYS A O 1
ATOM 740 N N . PHE A 1 93 ? 0.049 -1.066 -17.310 1.00 85.00 93 PHE A N 1
ATOM 741 C CA . PHE A 1 93 ? 0.624 -2.352 -17.668 1.00 85.00 93 PHE A CA 1
ATOM 742 C C . PHE A 1 93 ? 0.609 -2.577 -19.180 1.00 85.00 93 PHE A C 1
ATOM 744 O O . PHE A 1 93 ? 1.649 -2.890 -19.755 1.00 85.00 93 PHE A O 1
ATOM 751 N N . ASP A 1 94 ? -0.538 -2.356 -19.827 1.00 85.19 94 ASP A N 1
ATOM 752 C CA . ASP A 1 94 ? -0.715 -2.606 -21.265 1.00 85.19 94 ASP A CA 1
ATOM 753 C C . ASP A 1 94 ? 0.215 -1.748 -22.133 1.00 85.19 94 ASP A C 1
ATOM 755 O O . ASP A 1 94 ? 0.690 -2.188 -23.179 1.00 85.19 94 ASP A O 1
ATOM 759 N N . MET A 1 95 ? 0.526 -0.534 -21.675 1.00 88.12 95 MET A N 1
ATOM 760 C CA . MET A 1 95 ? 1.465 0.376 -22.335 1.00 88.12 95 MET A CA 1
ATOM 761 C C . MET A 1 95 ? 2.941 0.080 -22.024 1.00 88.12 95 MET A C 1
ATOM 763 O O . MET A 1 95 ? 3.824 0.779 -22.522 1.00 88.12 95 MET A O 1
ATOM 767 N N . GLY A 1 96 ? 3.235 -0.930 -21.199 1.00 88.88 96 GLY A N 1
ATOM 768 C CA . GLY A 1 96 ? 4.600 -1.310 -20.829 1.00 88.88 96 GLY A CA 1
ATOM 769 C C . GLY A 1 96 ? 5.285 -0.350 -19.850 1.00 88.88 96 GLY A C 1
ATOM 770 O O . GLY A 1 96 ? 6.513 -0.341 -19.755 1.00 88.88 96 GLY A O 1
ATOM 771 N N . TYR A 1 97 ? 4.522 0.469 -19.118 1.00 91.12 97 TYR A N 1
ATOM 772 C CA . TYR A 1 97 ? 5.080 1.355 -18.090 1.00 91.12 97 TYR A CA 1
ATOM 773 C C . TYR A 1 97 ? 5.357 0.637 -16.773 1.00 91.12 97 TYR A C 1
ATOM 775 O O . TYR A 1 97 ? 6.162 1.119 -15.980 1.00 91.12 97 TYR A O 1
ATOM 783 N N . TRP A 1 98 ? 4.715 -0.503 -16.536 1.00 90.12 98 TRP A N 1
ATOM 784 C CA . TRP A 1 98 ? 4.948 -1.351 -15.372 1.00 90.12 98 TRP A CA 1
ATOM 785 C C . TRP A 1 98 ? 5.789 -2.575 -15.708 1.00 90.12 98 TRP A C 1
ATOM 787 O O . TRP A 1 98 ? 5.800 -3.054 -16.840 1.00 90.12 98 TRP A O 1
ATOM 797 N N . GLU A 1 99 ? 6.481 -3.095 -14.699 1.00 87.88 99 GLU A N 1
ATOM 798 C CA . GLU A 1 99 ? 7.311 -4.290 -14.823 1.00 87.88 99 GLU A CA 1
ATOM 799 C C . GLU A 1 99 ? 6.483 -5.499 -15.312 1.00 87.88 99 GLU A C 1
ATOM 801 O O . GLU A 1 99 ? 5.571 -5.946 -14.602 1.00 87.88 99 GLU A O 1
ATOM 806 N N . PRO A 1 100 ? 6.790 -6.072 -16.497 1.00 73.88 100 PRO A N 1
ATOM 807 C CA . PRO A 1 100 ? 5.934 -7.059 -17.155 1.00 73.88 100 PRO A CA 1
ATOM 808 C C . PRO A 1 100 ? 5.727 -8.308 -16.290 1.00 73.88 100 PRO A C 1
ATOM 810 O O . PRO A 1 100 ? 4.615 -8.792 -16.123 1.00 73.88 100 PRO A O 1
ATOM 813 N N . ASN A 1 101 ? 6.777 -8.774 -15.610 1.00 74.81 101 ASN A N 1
ATOM 814 C CA . ASN A 1 101 ? 6.711 -9.965 -14.756 1.00 74.81 101 ASN A CA 1
ATOM 815 C C . ASN A 1 101 ? 5.920 -9.758 -13.448 1.00 74.81 101 ASN A C 1
ATOM 817 O O . ASN A 1 101 ? 5.751 -10.699 -12.663 1.00 74.81 101 ASN A O 1
ATOM 821 N N . PHE A 1 102 ? 5.451 -8.539 -13.170 1.00 73.38 102 PHE A N 1
ATOM 822 C CA . PHE A 1 102 ? 4.871 -8.196 -11.878 1.00 73.38 102 PHE A CA 1
ATOM 823 C C . PHE A 1 102 ? 3.346 -8.364 -11.810 1.00 73.38 102 PHE A C 1
ATOM 825 O O . PHE A 1 102 ? 2.843 -8.693 -10.735 1.00 73.38 102 PHE A O 1
ATOM 832 N N . VAL A 1 103 ? 2.625 -8.268 -12.934 1.00 67.94 103 VAL A N 1
ATOM 833 C CA . VAL A 1 103 ? 1.183 -7.916 -12.956 1.00 67.94 103 VAL A CA 1
ATOM 834 C C . VAL A 1 103 ? 0.261 -9.021 -13.515 1.00 67.94 103 VAL A C 1
ATOM 836 O O . VAL A 1 103 ? -0.903 -8.793 -13.817 1.00 67.94 103 VAL A O 1
ATOM 839 N N . HIS A 1 104 ? 0.736 -10.259 -13.650 1.00 68.69 104 HIS A N 1
ATOM 840 C CA . HIS A 1 104 ? -0.003 -11.282 -14.407 1.00 68.69 104 HIS A CA 1
ATOM 841 C C . HIS A 1 104 ? -1.090 -12.082 -13.655 1.00 68.69 104 HIS A C 1
ATOM 843 O O . HIS A 1 104 ? -1.760 -12.881 -14.300 1.00 68.69 104 HIS A O 1
ATOM 849 N N . ASN A 1 105 ? -1.322 -11.888 -12.348 1.00 76.94 105 ASN A N 1
ATOM 850 C CA . ASN A 1 105 ? -2.230 -12.750 -11.565 1.00 76.94 105 ASN A CA 1
ATOM 851 C C . ASN A 1 105 ? -3.114 -11.956 -10.589 1.00 76.94 105 ASN A C 1
ATOM 853 O O . ASN A 1 105 ? -2.668 -11.630 -9.493 1.00 76.94 105 ASN A O 1
ATOM 857 N N . PHE A 1 106 ? -4.367 -11.679 -10.955 1.00 79.88 106 PHE A N 1
ATOM 858 C CA . PHE A 1 106 ? -5.307 -10.941 -10.101 1.00 79.88 106 PHE A CA 1
ATOM 859 C C . PHE A 1 106 ? -6.190 -11.893 -9.262 1.00 79.88 106 PHE A C 1
ATOM 861 O O . PHE A 1 106 ? -6.609 -12.929 -9.782 1.00 79.88 106 PHE A O 1
ATOM 868 N N . PRO A 1 107 ? -6.519 -11.550 -8.001 1.00 87.12 107 PRO A N 1
ATOM 869 C CA . PRO A 1 107 ? -6.050 -10.364 -7.293 1.00 87.12 107 PRO A CA 1
ATOM 870 C C . PRO A 1 107 ? -4.563 -10.458 -6.911 1.00 87.12 107 PRO A C 1
ATOM 872 O O . PRO A 1 107 ? -4.064 -11.528 -6.577 1.00 87.12 107 PRO A O 1
ATOM 875 N N . THR A 1 108 ? -3.857 -9.325 -6.947 1.00 89.75 108 THR A N 1
ATOM 876 C CA . THR A 1 108 ? -2.492 -9.187 -6.424 1.00 89.75 108 THR A CA 1
ATOM 877 C C . THR A 1 108 ? -2.456 -8.145 -5.311 1.00 89.75 108 THR A C 1
ATOM 879 O O . THR A 1 108 ? -2.952 -7.030 -5.480 1.00 89.75 108 THR A O 1
ATOM 882 N N . PHE A 1 109 ? -1.801 -8.486 -4.201 1.00 93.31 109 PHE A N 1
ATOM 883 C CA . PHE A 1 109 ? -1.569 -7.591 -3.071 1.00 93.31 109 PHE A CA 1
ATOM 884 C C . PHE A 1 109 ? -0.126 -7.078 -3.109 1.00 93.31 109 PHE A C 1
ATOM 886 O O . PHE A 1 109 ? 0.809 -7.816 -2.786 1.00 93.31 109 PHE A O 1
ATOM 893 N N . PHE A 1 110 ? 0.068 -5.826 -3.515 1.00 94.38 110 PHE A N 1
ATOM 894 C CA . PHE A 1 110 ? 1.385 -5.195 -3.540 1.00 94.38 110 PHE A CA 1
ATOM 895 C C . PHE A 1 110 ? 1.662 -4.485 -2.226 1.00 94.38 110 PHE A C 1
ATOM 897 O O . PHE A 1 110 ? 0.777 -3.841 -1.659 1.00 94.38 110 PHE A O 1
ATOM 904 N N . TYR A 1 111 ? 2.907 -4.569 -1.771 1.00 96.44 111 TYR A N 1
ATOM 905 C CA . TYR A 1 111 ? 3.360 -3.888 -0.565 1.00 96.44 111 TYR A CA 1
ATOM 906 C C . TYR A 1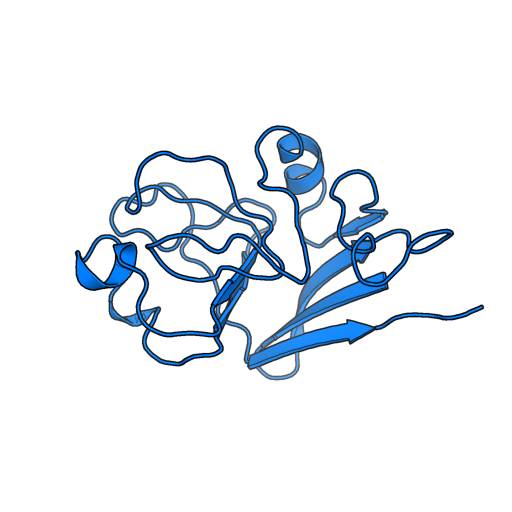 111 ? 4.852 -3.557 -0.646 1.00 96.44 111 TYR A C 1
ATOM 908 O O . TYR A 1 111 ? 5.614 -4.221 -1.353 1.00 96.44 111 TYR A O 1
ATOM 916 N N . SER A 1 112 ? 5.281 -2.527 0.076 1.00 97.38 112 SER A N 1
ATOM 917 C CA . SER A 1 112 ? 6.692 -2.195 0.231 1.00 97.38 112 SER A CA 1
ATOM 918 C C . SER A 1 112 ? 7.348 -3.164 1.203 1.00 97.38 112 SER A C 1
ATOM 920 O O . SER A 1 112 ? 6.936 -3.289 2.355 1.00 97.38 112 SER A O 1
ATOM 922 N N . THR A 1 113 ? 8.408 -3.821 0.740 1.00 96.19 113 THR A N 1
ATOM 923 C CA . THR A 1 113 ? 9.256 -4.723 1.538 1.00 96.19 113 THR A CA 1
ATOM 924 C C . THR A 1 113 ? 10.330 -3.974 2.330 1.00 96.19 113 THR A C 1
ATOM 926 O O . THR A 1 113 ? 11.174 -4.587 2.982 1.00 96.19 113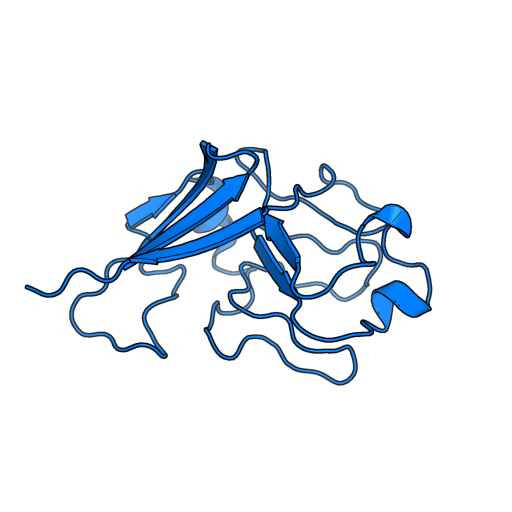 THR A O 1
ATOM 929 N N . THR A 1 114 ? 10.320 -2.643 2.257 1.00 94.75 114 THR A N 1
ATOM 930 C CA . THR A 1 114 ? 11.230 -1.744 2.970 1.00 94.75 114 THR A CA 1
ATOM 931 C C . THR A 1 114 ? 10.441 -0.886 3.958 1.00 94.75 114 THR A C 1
ATOM 933 O O . THR A 1 114 ? 9.216 -0.904 3.956 1.00 94.75 114 THR A O 1
ATOM 936 N N . ASN A 1 115 ? 11.120 -0.082 4.778 1.00 91.88 115 ASN A N 1
ATOM 937 C CA . ASN A 1 115 ? 10.484 0.876 5.695 1.00 91.88 115 ASN A CA 1
ATOM 938 C C . ASN A 1 115 ? 9.972 2.165 5.005 1.00 91.88 115 ASN A C 1
ATOM 940 O O . ASN A 1 115 ? 9.636 3.143 5.679 1.00 91.88 115 ASN A O 1
ATOM 944 N N . GLY A 1 116 ? 9.956 2.203 3.671 1.00 93.88 116 GLY A N 1
ATOM 945 C CA . GLY A 1 116 ? 9.636 3.388 2.883 1.00 93.88 116 GLY A CA 1
ATOM 946 C C . GLY A 1 116 ? 8.822 3.067 1.636 1.00 93.88 116 GLY A C 1
ATOM 947 O O . GLY A 1 116 ? 8.179 2.024 1.5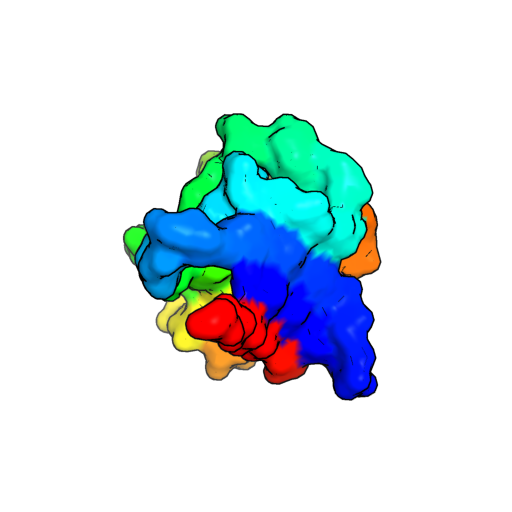35 1.00 93.88 116 GLY A O 1
ATOM 948 N N . ARG A 1 117 ? 8.859 3.988 0.678 1.00 95.38 117 ARG A N 1
ATOM 949 C CA . ARG A 1 117 ? 8.144 3.892 -0.597 1.00 95.38 117 ARG A CA 1
ATOM 950 C C . ARG A 1 117 ? 8.698 2.764 -1.464 1.00 95.38 117 ARG A C 1
ATOM 952 O O . ARG A 1 117 ? 9.895 2.480 -1.459 1.00 95.38 117 ARG A O 1
ATOM 959 N N . THR A 1 118 ? 7.826 2.179 -2.267 1.00 95.50 118 THR A N 1
ATOM 960 C CA . THR A 1 118 ? 8.161 1.211 -3.307 1.00 95.50 118 THR A CA 1
ATOM 961 C C . THR A 1 118 ? 7.520 1.616 -4.633 1.00 95.50 118 THR A C 1
ATOM 963 O O . THR A 1 118 ? 6.782 2.596 -4.680 1.00 95.50 118 THR A O 1
ATOM 966 N N . ALA A 1 119 ? 7.821 0.904 -5.714 1.00 93.81 119 ALA A N 1
ATOM 967 C CA . ALA A 1 119 ? 7.323 1.187 -7.053 1.00 93.81 119 ALA A CA 1
ATOM 968 C C . ALA A 1 119 ? 7.089 -0.103 -7.850 1.00 93.81 119 ALA A C 1
ATOM 970 O O . ALA A 1 119 ? 7.594 -1.171 -7.500 1.00 93.81 119 ALA A O 1
ATOM 971 N N . ILE A 1 120 ? 6.352 0.016 -8.955 1.00 91.19 120 ILE A N 1
ATOM 972 C CA . ILE A 1 120 ? 6.122 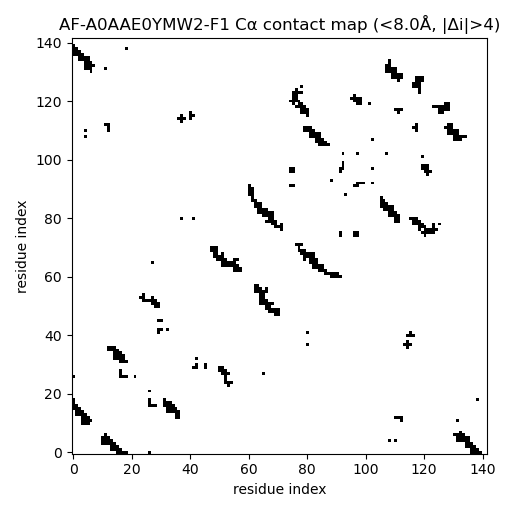-1.060 -9.939 1.00 91.19 120 ILE A CA 1
ATOM 973 C C . ILE A 1 120 ? 6.483 -0.633 -11.372 1.00 91.19 120 ILE A C 1
ATOM 975 O 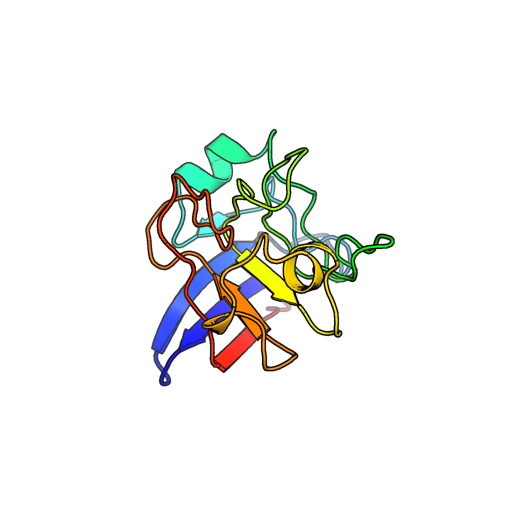O . ILE A 1 120 ? 6.547 -1.464 -12.277 1.00 91.19 120 ILE A O 1
ATOM 979 N N . GLY A 1 121 ? 6.755 0.660 -11.572 1.00 91.00 121 GLY A N 1
ATOM 980 C CA . GLY A 1 121 ? 7.117 1.232 -12.861 1.00 91.00 121 GLY A CA 1
ATOM 981 C C . GLY A 1 121 ? 8.498 0.805 -13.370 1.00 91.00 121 GLY A C 1
ATOM 982 O O . GLY A 1 121 ? 9.414 0.477 -12.603 1.00 91.00 121 GLY A O 1
ATOM 983 N N . THR A 1 122 ? 8.662 0.846 -14.690 1.00 90.94 122 THR A N 1
ATOM 984 C CA . THR A 1 122 ? 9.920 0.543 -15.391 1.00 90.94 122 THR A CA 1
ATOM 985 C C . THR A 1 122 ? 10.970 1.646 -15.232 1.00 90.94 122 THR A C 1
ATOM 987 O O . THR A 1 122 ? 12.161 1.354 -15.284 1.00 90.94 122 THR A O 1
ATOM 990 N N . ALA A 1 123 ? 10.557 2.891 -14.961 1.00 90.56 123 ALA A N 1
ATOM 991 C CA . ALA A 1 123 ? 11.440 4.032 -14.686 1.00 90.56 123 ALA A CA 1
ATOM 992 C C . ALA A 1 123 ? 11.543 4.358 -13.181 1.00 90.56 123 ALA A C 1
ATOM 994 O O . ALA A 1 123 ? 11.796 5.498 -12.792 1.00 90.56 123 ALA A O 1
ATOM 995 N N . ARG A 1 124 ? 11.320 3.362 -12.313 1.00 89.25 124 ARG A N 1
ATOM 996 C CA . ARG A 1 124 ? 11.281 3.561 -10.859 1.00 89.25 124 ARG A CA 1
ATOM 997 C C . ARG A 1 124 ? 12.595 4.096 -10.284 1.00 89.25 124 ARG A C 1
ATOM 999 O O . ARG A 1 124 ? 13.679 3.610 -10.600 1.00 89.25 124 ARG A O 1
ATOM 1006 N N . ILE A 1 125 ? 12.460 5.011 -9.327 1.00 91.50 125 ILE A N 1
ATOM 1007 C CA . ILE A 1 125 ? 13.542 5.462 -8.433 1.00 91.50 125 ILE A CA 1
ATOM 1008 C C . ILE A 1 125 ? 13.483 4.797 -7.048 1.00 91.50 125 ILE A C 1
ATOM 1010 O O . ILE A 1 125 ? 14.433 4.889 -6.273 1.00 91.50 125 ILE A O 1
ATOM 1014 N N . TYR A 1 126 ? 12.369 4.127 -6.736 1.00 93.06 126 TYR A N 1
ATOM 1015 C CA . TYR A 1 126 ? 12.166 3.367 -5.502 1.00 93.06 126 TYR A CA 1
ATOM 1016 C C . TYR A 1 126 ? 12.368 1.863 -5.741 1.00 93.06 126 TYR A C 1
ATOM 1018 O O . TYR A 1 126 ? 12.243 1.404 -6.882 1.00 93.06 126 TYR A O 1
ATOM 1026 N N . PRO A 1 127 ? 12.656 1.072 -4.689 1.00 95.06 127 PRO A N 1
ATOM 1027 C CA . PRO A 1 127 ? 12.736 -0.382 -4.794 1.00 95.06 127 PRO A CA 1
ATOM 1028 C C . PRO A 1 127 ? 11.466 -0.985 -5.400 1.00 95.06 127 PRO A C 1
ATOM 1030 O O . PRO A 1 127 ? 10.373 -0.454 -5.200 1.00 95.06 127 PRO A O 1
ATOM 1033 N N . LEU A 1 128 ? 11.608 -2.105 -6.113 1.00 94.00 128 LEU A N 1
ATOM 1034 C CA . LEU A 1 128 ? 10.466 -2.849 -6.648 1.00 94.00 128 LEU A CA 1
ATOM 1035 C C . LEU A 1 128 ? 9.628 -3.426 -5.498 1.00 94.00 128 LEU A C 1
ATOM 1037 O O . LEU A 1 128 ? 10.193 -3.932 -4.526 1.00 94.00 128 LEU A O 1
ATOM 1041 N N . ALA A 1 129 ? 8.304 -3.356 -5.626 1.00 95.00 129 ALA A N 1
ATOM 1042 C CA . ALA A 1 129 ? 7.382 -3.852 -4.609 1.00 95.00 129 ALA A CA 1
ATOM 1043 C C . ALA A 1 129 ? 7.523 -5.352 -4.363 1.00 95.00 129 ALA A C 1
ATOM 1045 O O . ALA A 1 129 ? 8.056 -6.089 -5.186 1.00 95.00 129 ALA A O 1
ATOM 1046 N N . GLY A 1 130 ? 7.023 -5.813 -3.222 1.00 94.75 130 GLY A N 1
ATOM 1047 C CA . GLY A 1 130 ? 6.729 -7.218 -2.978 1.00 94.75 130 GLY A CA 1
ATOM 1048 C C . GLY A 1 130 ? 5.312 -7.576 -3.424 1.00 94.75 130 GLY A C 1
ATOM 1049 O O . GLY A 1 130 ? 4.471 -6.703 -3.654 1.00 94.75 130 GLY A O 1
ATOM 1050 N N . LYS A 1 131 ? 5.046 -8.882 -3.508 1.00 94.62 131 LYS A N 1
ATOM 1051 C CA . LYS A 1 131 ? 3.699 -9.445 -3.657 1.00 94.62 131 LYS A CA 1
ATOM 1052 C C . LYS A 1 131 ? 3.404 -10.340 -2.468 1.00 94.62 131 LYS A C 1
ATOM 1054 O O . LYS A 1 131 ? 4.203 -11.227 -2.174 1.00 94.62 131 LYS A O 1
ATOM 1059 N N . ALA A 1 132 ? 2.285 -10.096 -1.802 1.00 95.69 132 ALA A N 1
ATOM 1060 C CA . ALA A 1 132 ? 1.786 -10.962 -0.747 1.00 95.69 132 ALA A CA 1
ATOM 1061 C C . ALA A 1 132 ? 0.849 -12.024 -1.327 1.00 95.69 132 ALA A C 1
ATOM 1063 O O . ALA A 1 132 ? 0.187 -11.799 -2.342 1.00 95.69 132 ALA A O 1
ATOM 1064 N N . ASP A 1 133 ? 0.794 -13.170 -0.657 1.00 95.00 133 ASP A N 1
ATOM 1065 C CA . ASP A 1 133 ? -0.121 -14.258 -0.996 1.00 95.00 133 ASP A CA 1
ATOM 1066 C C . ASP A 1 133 ? -1.509 -14.004 -0.378 1.00 95.00 133 ASP A C 1
ATOM 1068 O O . ASP A 1 133 ? -2.526 -14.430 -0.922 1.00 95.00 133 ASP A O 1
ATOM 1072 N N . VAL A 1 134 ? -1.555 -13.282 0.751 1.00 95.31 134 VAL A N 1
ATOM 1073 C CA . VAL A 1 134 ? -2.784 -12.943 1.482 1.00 95.31 134 VAL A CA 1
ATOM 1074 C C . VAL A 1 134 ? -2.736 -11.492 1.963 1.00 95.31 134 VAL A C 1
ATOM 1076 O O . VAL A 1 134 ? -1.732 -11.050 2.524 1.00 95.31 134 VAL A O 1
ATOM 1079 N N . LEU A 1 135 ? -3.852 -10.779 1.797 1.00 95.00 135 LEU A N 1
ATOM 1080 C CA . LEU A 1 135 ? -4.185 -9.572 2.552 1.00 95.00 135 LEU A CA 1
ATOM 1081 C C . LEU A 1 135 ? -5.217 -9.943 3.619 1.00 95.00 135 LEU A C 1
ATOM 1083 O O . LEU A 1 135 ? -6.294 -10.445 3.295 1.00 95.00 135 LEU A O 1
ATOM 1087 N N . ALA A 1 136 ? -4.895 -9.697 4.883 1.00 95.69 136 ALA A N 1
ATOM 1088 C CA . ALA A 1 136 ? -5.774 -9.994 6.005 1.00 95.69 136 ALA A CA 1
ATOM 1089 C C . ALA A 1 136 ? -6.145 -8.714 6.756 1.00 95.69 136 ALA A C 1
ATOM 1091 O O . ALA A 1 136 ? -5.299 -7.853 6.996 1.00 95.69 136 ALA A O 1
ATOM 1092 N N . ILE A 1 137 ? -7.423 -8.599 7.123 1.00 94.25 137 ILE A N 1
ATOM 1093 C CA . ILE A 1 137 ? -7.966 -7.474 7.886 1.00 94.25 137 ILE A CA 1
ATOM 1094 C C . ILE A 1 137 ? -8.657 -8.039 9.124 1.00 94.25 137 ILE A C 1
ATOM 1096 O O . ILE A 1 137 ? -9.643 -8.768 9.013 1.00 94.25 137 ILE A O 1
ATOM 1100 N N . TRP A 1 138 ? -8.162 -7.679 10.305 1.00 95.31 138 TRP A N 1
ATOM 1101 C CA . TRP A 1 138 ? -8.790 -8.012 11.578 1.00 95.31 138 TRP A CA 1
ATOM 1102 C C . TRP A 1 138 ? -9.429 -6.772 12.185 1.00 95.31 138 TRP A C 1
ATOM 1104 O O . TRP A 1 138 ? -8.804 -5.719 12.364 1.00 95.31 138 TRP A O 1
ATOM 1114 N N . VAL A 1 139 ? -10.696 -6.924 12.548 1.00 92.94 139 VAL A N 1
ATOM 1115 C CA . VAL A 1 139 ? -11.476 -5.907 13.243 1.00 92.94 139 VAL A CA 1
ATOM 1116 C C . VAL A 1 139 ? -11.746 -6.433 14.641 1.00 92.94 139 VAL A C 1
ATOM 1118 O O . VAL A 1 139 ? -12.376 -7.475 14.812 1.00 92.94 139 VAL A O 1
ATOM 1121 N N . LYS A 1 140 ? -11.228 -5.724 15.643 1.00 88.38 140 LYS A N 1
ATOM 1122 C CA . LYS A 1 140 ? -11.566 -5.981 17.037 1.00 88.38 140 LYS A CA 1
ATOM 1123 C C . LYS A 1 140 ? -12.830 -5.190 17.362 1.00 88.38 140 LYS A C 1
ATOM 1125 O O . LYS A 1 140 ? -12.838 -3.974 17.188 1.00 88.38 140 LYS A O 1
ATOM 1130 N N . PHE A 1 141 ? -13.857 -5.895 17.817 1.00 80.31 141 PHE A N 1
ATOM 1131 C CA . PHE A 1 141 ? -15.021 -5.301 18.462 1.00 80.31 141 PHE A CA 1
ATOM 1132 C C . PHE A 1 141 ? -14.775 -5.305 19.970 1.00 80.31 141 PHE A C 1
ATOM 1134 O O . PHE A 1 141 ? -14.179 -6.257 20.486 1.00 80.31 141 PHE A O 1
ATOM 1141 N N . ASP A 1 142 ? -15.182 -4.233 20.638 1.00 67.31 142 ASP A N 1
ATOM 1142 C CA . ASP A 1 142 ? -15.200 -4.160 22.099 1.00 67.31 142 ASP A CA 1
ATOM 1143 C C . ASP A 1 142 ? -16.527 -4.699 22.654 1.00 67.31 142 ASP A C 1
ATOM 1145 O O . ASP A 1 142 ? -17.566 -4.551 21.964 1.00 67.31 142 ASP A O 1
#

Radius of gyration: 14.34 Å; Cα contacts (8 Å, |Δi|>4): 319; chains: 1; bounding box: 31×32×44 Å

Solvent-accessible surface area (backbone atoms only — not comparable to full-atom values): 7740 Å² total; per-residue (Å²): 56,40,39,36,32,25,38,96,94,36,81,64,36,44,39,32,25,56,44,80,99,53,49,84,78,57,38,50,39,70,95,36,54,76,46,43,60,30,60,66,46,58,65,74,40,45,93,46,38,49,81,29,21,76,80,33,57,67,58,100,48,36,48,36,23,56,21,43,28,44,74,73,93,49,56,28,61,35,41,26,42,28,31,28,36,68,63,87,68,36,51,41,49,80,73,60,24,26,45,77,93,74,73,83,60,73,66,38,38,38,33,23,81,52,56,44,67,10,15,57,20,68,64,41,91,44,54,72,48,41,73,32,83,42,80,48,77,49,76,83,82,133

Foldseek 3Di:
DKKFFAAPNHTLWIWDFDCPPDDQFPRQALVRTPDILQPPALNVCRVFFDGAGQQADQDPQAGWHRFRWGDDDDLQATKGAWTWGADDDGPSQVVQQFDVVPGDDGGWIWGASHSYMEHGGPNYPHHHTDTGPDMDDDDDDD

pLDDT: mean 88.4, std 8.12, range [66.19, 98.25]

Mean predicted aligned error: 4.29 Å